Protein AF-A0A9D1N224-F1 (afdb_monomer_lite)

Radius of gyration: 31.94 Å; chains: 1; bounding box: 101×35×54 Å

Secondary structure (DSSP, 8-state):
-EEEETTEEEETT-TTTGGGEEEEEESS-SSSEETTEE--EEEEEEEE-TTT--EEEEEEEEEEETTEEEEEEEEEEETHHHHHHHHHTTTTEEEEPPPPSS------TT----PPPEEETTEE------TT----------HHHHHHHHHHHHHHHHTT--

pLDDT: mean 75.54, std 20.28, range [39.59, 95.25]

Organism: NCBI:txid2840847

Foldseek 3Di:
DWDDDPNDIADCLDLVRVVQWWKKKFQDDPDQDDPNAGFDIKMKIWGQDPPPRKTKIKIWTWGQDPNDTDTDDIDIDTHPRNVVVCVVRVVRIDTDDRDNNDPPDPDPPPPQPFDFDDPDPPDTDTWHQDPVRDTDDDPPPPPVVVVVVVVVVVVVVVVVVD

Structure (mmCIF, N/CA/C/O backbone):
data_AF-A0A9D1N224-F1
#
_entry.id   AF-A0A9D1N224-F1
#
loop_
_atom_site.group_PDB
_atom_site.id
_atom_site.type_symbol
_atom_site.label_atom_id
_atom_site.label_alt_id
_atom_site.label_comp_id
_atom_site.label_asym_id
_atom_site.label_entity_id
_atom_site.label_seq_id
_atom_site.pdbx_PDB_ins_code
_atom_site.Cartn_x
_atom_site.Cartn_y
_atom_site.Cartn_z
_atom_site.occupancy
_atom_site.B_iso_or_equiv
_atom_site.auth_seq_id
_atom_site.auth_comp_id
_atom_site.auth_asym_id
_atom_site.auth_atom_id
_atom_site.pdbx_PDB_model_num
ATOM 1 N N . MET A 1 1 ? 2.986 -6.805 0.697 1.00 86.06 1 MET A N 1
ATOM 2 C CA . MET A 1 1 ? 1.694 -6.404 0.104 1.00 86.06 1 MET A CA 1
ATOM 3 C C . MET A 1 1 ? 1.831 -6.451 -1.408 1.00 86.06 1 MET A C 1
ATOM 5 O O . MET A 1 1 ? 2.892 -6.056 -1.877 1.00 86.06 1 MET A O 1
ATOM 9 N N . LYS A 1 2 ? 0.830 -6.951 -2.147 1.00 91.69 2 LYS A N 1
ATOM 10 C CA . LYS A 1 2 ? 0.869 -7.061 -3.616 1.00 91.69 2 LYS A CA 1
ATOM 11 C C . LYS A 1 2 ? -0.403 -6.473 -4.230 1.00 91.69 2 LYS A C 1
ATOM 13 O O . LYS A 1 2 ? -1.482 -6.794 -3.757 1.00 91.69 2 LYS A O 1
ATOM 18 N N . ILE A 1 3 ? -0.266 -5.655 -5.272 1.00 92.00 3 ILE A N 1
ATOM 19 C CA . ILE A 1 3 ? -1.371 -5.005 -5.992 1.00 92.00 3 ILE A CA 1
ATOM 20 C C . ILE A 1 3 ? -1.225 -5.305 -7.484 1.00 92.00 3 ILE A C 1
ATOM 22 O O . ILE A 1 3 ? -0.156 -5.122 -8.063 1.00 92.00 3 ILE A O 1
ATOM 26 N N . TYR A 1 4 ? -2.308 -5.733 -8.130 1.00 91.38 4 TYR A N 1
ATOM 27 C CA . TYR A 1 4 ? -2.307 -6.080 -9.553 1.00 91.38 4 TYR A CA 1
ATOM 28 C C . TYR A 1 4 ? -2.850 -4.927 -10.403 1.00 91.38 4 TYR A C 1
ATOM 30 O O . TYR A 1 4 ? -3.972 -4.446 -10.194 1.00 91.38 4 TYR A O 1
ATOM 38 N N . CYS A 1 5 ? -2.095 -4.475 -11.407 1.00 90.06 5 CYS A N 1
ATOM 39 C CA . CYS A 1 5 ? -2.531 -3.419 -12.322 1.00 90.06 5 CYS A CA 1
ATOM 40 C C . CYS A 1 5 ? -1.970 -3.592 -13.735 1.00 90.06 5 CYS A C 1
ATOM 42 O O . CYS A 1 5 ? -0.777 -3.806 -13.901 1.00 90.06 5 CYS A O 1
ATOM 44 N N . CYS A 1 6 ? -2.839 -3.494 -14.748 1.00 87.44 6 CYS A N 1
ATOM 45 C CA . CYS A 1 6 ? -2.475 -3.556 -16.171 1.00 87.44 6 CYS A CA 1
ATOM 46 C C . CYS A 1 6 ? -1.555 -4.742 -16.541 1.00 87.44 6 CYS A C 1
ATOM 48 O O . CYS A 1 6 ? -0.581 -4.586 -17.281 1.00 87.44 6 CYS A O 1
ATOM 50 N N . GLY A 1 7 ? -1.843 -5.923 -15.980 1.00 86.69 7 GLY A N 1
ATOM 51 C CA . GLY A 1 7 ? -1.065 -7.148 -16.202 1.00 86.69 7 GLY A CA 1
ATOM 52 C C . GLY A 1 7 ? 0.293 -7.197 -15.490 1.00 86.69 7 GLY A C 1
ATOM 53 O O . GLY A 1 7 ? 1.063 -8.114 -15.741 1.00 86.69 7 GLY A O 1
ATOM 54 N N . LEU A 1 8 ? 0.603 -6.229 -14.622 1.00 90.38 8 LEU A N 1
ATOM 55 C CA . LEU A 1 8 ? 1.798 -6.217 -13.778 1.00 90.38 8 LEU A CA 1
ATOM 56 C C . LEU A 1 8 ? 1.433 -6.419 -12.306 1.00 90.38 8 LEU A C 1
ATOM 58 O O . LEU A 1 8 ? 0.372 -5.987 -11.839 1.00 90.38 8 LEU A O 1
ATOM 62 N N . VAL A 1 9 ? 2.349 -7.052 -11.577 1.00 93.06 9 VAL A N 1
ATOM 63 C CA . VAL A 1 9 ? 2.270 -7.230 -10.127 1.00 93.06 9 VAL A CA 1
ATOM 64 C C . VAL A 1 9 ? 3.187 -6.208 -9.478 1.00 93.06 9 VAL A C 1
ATOM 66 O O . VAL A 1 9 ? 4.384 -6.201 -9.734 1.00 93.06 9 VAL A O 1
ATOM 69 N N . TYR A 1 10 ? 2.624 -5.352 -8.637 1.00 93.12 10 TYR A N 1
ATOM 70 C CA . TYR A 1 10 ? 3.376 -4.395 -7.839 1.00 93.12 10 TYR A CA 1
ATOM 71 C C . TYR A 1 10 ? 3.476 -4.926 -6.419 1.00 93.12 10 TYR A C 1
ATOM 73 O O . TYR A 1 10 ? 2.471 -5.364 -5.858 1.00 93.12 10 TYR A O 1
ATOM 81 N N . SER A 1 11 ? 4.662 -4.893 -5.821 1.00 92.06 11 SER A N 1
ATOM 82 C CA . SER A 1 11 ? 4.879 -5.415 -4.476 1.00 92.06 11 SER A CA 1
ATOM 83 C C . SER A 1 11 ? 5.695 -4.447 -3.638 1.00 92.06 11 SER A C 1
ATOM 85 O O . SER A 1 11 ? 6.706 -3.919 -4.079 1.00 92.06 11 SER A O 1
ATOM 87 N N . THR A 1 12 ? 5.307 -4.280 -2.375 1.00 89.50 12 THR A N 1
ATOM 88 C CA . THR A 1 12 ? 6.084 -3.489 -1.404 1.00 89.50 12 THR A CA 1
ATOM 89 C C . THR A 1 12 ? 7.414 -4.150 -1.024 1.00 89.50 12 THR A C 1
ATOM 91 O O . THR A 1 12 ? 8.218 -3.551 -0.325 1.00 89.50 12 THR A O 1
ATOM 94 N N . GLN A 1 13 ? 7.617 -5.412 -1.407 1.00 89.50 13 GLN A N 1
ATOM 95 C CA . GLN A 1 13 ? 8.840 -6.180 -1.147 1.00 89.50 13 GLN A CA 1
ATOM 96 C C . GLN A 1 13 ? 9.734 -6.305 -2.383 1.00 89.50 13 GLN A C 1
ATOM 98 O O . GLN A 1 13 ? 10.811 -6.880 -2.295 1.00 89.50 13 GLN A O 1
ATOM 103 N N . ASP A 1 14 ? 9.276 -5.822 -3.534 1.00 89.50 14 ASP A N 1
ATOM 104 C CA . ASP A 1 14 ? 10.004 -5.945 -4.789 1.00 89.50 14 ASP A CA 1
ATOM 105 C C . ASP A 1 14 ? 10.767 -4.639 -5.082 1.00 89.50 14 ASP A C 1
ATOM 107 O O . ASP A 1 14 ? 10.128 -3.587 -5.184 1.00 89.50 14 ASP A O 1
ATOM 111 N N . PRO A 1 15 ? 12.107 -4.673 -5.211 1.00 87.62 15 PRO A N 1
ATOM 112 C CA . PRO A 1 15 ? 12.932 -3.495 -5.467 1.00 87.62 15 PRO A CA 1
ATOM 113 C C . PRO A 1 15 ? 12.535 -2.666 -6.683 1.00 87.62 15 PRO A C 1
ATOM 115 O O . PRO A 1 15 ? 12.763 -1.462 -6.675 1.00 87.62 15 PRO A O 1
ATOM 118 N N . GLU A 1 16 ? 11.935 -3.265 -7.709 1.00 87.06 16 GLU A N 1
ATOM 119 C CA . GLU A 1 16 ? 11.576 -2.533 -8.926 1.00 87.06 16 GLU A CA 1
ATOM 120 C C . GLU A 1 16 ? 10.215 -1.842 -8.841 1.00 87.06 16 GLU A C 1
ATOM 122 O O . GLU A 1 16 ? 9.935 -0.902 -9.594 1.00 87.06 16 GLU A O 1
ATOM 127 N N . THR A 1 17 ? 9.327 -2.329 -7.973 1.00 90.00 17 THR A N 1
ATOM 128 C CA . THR A 1 17 ? 7.921 -1.909 -7.955 1.00 90.00 17 THR A CA 1
ATOM 129 C C . THR A 1 17 ? 7.473 -1.296 -6.635 1.00 90.00 17 THR A C 1
ATOM 131 O O . THR A 1 17 ? 6.431 -0.634 -6.624 1.00 90.00 17 THR A O 1
ATOM 134 N N . TYR A 1 18 ? 8.257 -1.412 -5.555 1.00 89.00 18 TYR A N 1
ATOM 135 C CA . TYR A 1 18 ? 7.881 -0.874 -4.242 1.00 89.00 18 TYR A CA 1
ATOM 136 C C . TYR A 1 18 ? 7.648 0.640 -4.271 1.00 89.00 18 TYR A C 1
ATOM 138 O O . TYR A 1 18 ? 6.674 1.118 -3.697 1.00 89.00 18 TYR A O 1
ATOM 146 N N . TRP A 1 19 ? 8.470 1.396 -5.008 1.00 88.00 19 TRP A N 1
ATOM 147 C CA . TRP A 1 19 ? 8.354 2.855 -5.096 1.00 88.00 19 TRP A CA 1
ATOM 148 C C . TRP A 1 19 ? 7.073 3.329 -5.793 1.00 88.00 19 TRP A C 1
ATOM 150 O O . TRP A 1 19 ? 6.686 4.483 -5.643 1.00 88.00 19 TRP A O 1
ATOM 160 N N . CYS A 1 20 ? 6.403 2.461 -6.559 1.00 90.62 20 CYS A N 1
ATOM 161 C CA . CYS A 1 20 ? 5.124 2.789 -7.192 1.00 90.62 20 CYS A CA 1
ATOM 162 C C . CYS A 1 20 ? 3.956 2.766 -6.209 1.00 90.62 20 CYS A C 1
ATOM 164 O O . CYS A 1 20 ? 2.873 3.253 -6.543 1.00 90.62 20 CYS A O 1
ATOM 166 N N . ILE A 1 21 ? 4.152 2.159 -5.038 1.00 93.38 21 ILE A N 1
ATOM 167 C CA . ILE A 1 21 ? 3.148 2.057 -3.993 1.00 93.38 21 ILE A CA 1
ATOM 168 C C . ILE A 1 21 ? 3.514 3.068 -2.916 1.00 93.38 21 ILE A C 1
ATOM 170 O O . ILE A 1 21 ? 4.523 2.937 -2.232 1.00 93.38 21 ILE A O 1
ATOM 174 N N . GLU A 1 22 ? 2.656 4.048 -2.698 1.00 93.00 22 GLU A N 1
ATOM 175 C CA . GLU A 1 22 ? 2.756 4.951 -1.566 1.00 93.00 22 GLU A CA 1
ATOM 176 C C . GLU A 1 22 ? 1.851 4.469 -0.436 1.00 93.00 22 GLU A C 1
ATOM 178 O O . GLU A 1 22 ? 0.684 4.134 -0.639 1.00 93.00 22 GLU A O 1
ATOM 183 N N . THR A 1 23 ? 2.392 4.430 0.777 1.00 94.69 23 THR A N 1
ATOM 184 C CA . THR A 1 23 ? 1.645 4.051 1.977 1.00 94.69 23 THR A CA 1
ATOM 185 C C . THR A 1 23 ? 1.295 5.266 2.807 1.00 94.69 23 THR A C 1
ATOM 187 O O . THR A 1 23 ? 2.145 6.100 3.121 1.00 94.69 23 THR A O 1
ATOM 190 N N . TYR A 1 24 ? 0.040 5.328 3.223 1.00 94.88 24 TYR A N 1
ATOM 191 C CA . TYR A 1 24 ? -0.481 6.362 4.099 1.00 94.88 24 TYR A CA 1
ATOM 192 C C . TYR A 1 24 ? -1.189 5.717 5.279 1.00 94.88 24 TYR A C 1
ATOM 194 O O . TYR A 1 24 ? -1.823 4.673 5.138 1.00 94.88 24 TYR A O 1
ATOM 202 N N . HIS A 1 25 ? -1.127 6.358 6.437 1.00 93.50 25 HIS A N 1
ATOM 203 C CA . HIS A 1 25 ? -2.048 6.075 7.527 1.00 93.50 25 HIS A CA 1
ATOM 204 C C . HIS A 1 25 ? -2.955 7.282 7.734 1.00 93.50 25 HIS A C 1
ATOM 206 O O . HIS A 1 25 ? -2.539 8.427 7.547 1.00 93.50 25 HIS A O 1
ATOM 212 N N . LEU A 1 26 ? -4.205 7.028 8.100 1.00 93.31 26 LEU A N 1
ATOM 213 C CA . LEU A 1 26 ? -5.139 8.094 8.432 1.00 93.31 26 LEU A CA 1
ATOM 214 C C . LEU A 1 26 ? -5.070 8.426 9.923 1.00 93.31 26 LEU A C 1
ATOM 216 O O . LEU A 1 26 ? -5.053 7.520 10.758 1.00 93.31 26 LEU A O 1
ATOM 220 N N . LYS A 1 27 ? -5.083 9.724 10.257 1.00 91.06 27 LYS A N 1
ATOM 221 C CA . LYS A 1 27 ? -5.209 10.217 11.643 1.00 91.06 27 LYS A CA 1
ATOM 222 C C . LYS A 1 27 ? -6.500 9.733 12.304 1.00 91.06 27 LYS A C 1
ATOM 224 O O . LYS A 1 27 ? -6.508 9.399 13.483 1.00 91.06 27 LYS A O 1
ATOM 229 N N . LYS A 1 28 ? -7.590 9.727 11.535 1.00 88.94 28 LYS A N 1
ATOM 230 C CA . LYS A 1 28 ? -8.913 9.243 11.932 1.00 88.94 28 LYS A CA 1
ATOM 231 C C . LYS A 1 28 ? -9.444 8.328 10.822 1.00 88.94 28 LYS A C 1
ATOM 233 O O . LYS A 1 28 ? -9.302 8.703 9.657 1.00 88.94 28 LYS A O 1
ATOM 238 N N . PRO A 1 29 ? -10.003 7.148 11.143 1.00 87.81 29 PRO A N 1
ATOM 239 C CA . PRO A 1 29 ? -10.642 6.291 10.147 1.00 87.81 29 PRO A CA 1
ATOM 240 C C . PRO A 1 29 ? -11.771 7.031 9.425 1.00 87.81 29 PRO A C 1
ATOM 242 O O . PRO A 1 29 ? -12.433 7.875 10.028 1.00 87.81 29 PRO A O 1
ATOM 245 N N . VAL A 1 30 ? -11.997 6.704 8.151 1.00 86.69 30 VAL A N 1
ATOM 246 C CA . VAL A 1 30 ? -13.154 7.224 7.399 1.00 86.69 30 VAL A CA 1
ATOM 247 C C . VAL A 1 30 ? -14.445 6.668 7.996 1.00 86.69 30 VAL A C 1
ATOM 249 O O . VAL A 1 30 ? -15.357 7.428 8.307 1.00 86.69 30 VAL A O 1
ATOM 252 N N . ASP A 1 31 ? -14.461 5.356 8.237 1.00 83.44 31 ASP A N 1
ATOM 253 C CA . ASP A 1 31 ? -15.560 4.657 8.890 1.00 83.44 31 ASP A CA 1
ATOM 254 C C . ASP A 1 31 ? -15.110 4.192 10.274 1.00 83.44 31 ASP A C 1
ATOM 256 O O . ASP A 1 31 ? -14.145 3.436 10.419 1.00 83.44 31 ASP A O 1
ATOM 260 N N . ASN A 1 32 ? -15.813 4.642 11.311 1.00 83.94 32 ASN A N 1
ATOM 261 C CA . ASN A 1 32 ? -15.464 4.311 12.693 1.00 83.94 32 ASN A CA 1
ATOM 262 C C . ASN A 1 32 ? -15.843 2.874 13.073 1.00 83.94 32 ASN A C 1
ATOM 264 O O . ASN A 1 32 ? -15.237 2.300 13.981 1.00 83.94 32 ASN A O 1
ATOM 268 N N . ILE A 1 33 ? -16.845 2.295 12.408 1.00 88.81 33 ILE A N 1
ATOM 269 C CA . ILE A 1 33 ? -17.384 0.967 12.705 1.00 88.81 33 ILE A CA 1
ATOM 270 C C . ILE A 1 33 ? -17.590 0.228 11.386 1.00 88.81 33 ILE A C 1
ATOM 272 O O . ILE A 1 33 ? -18.281 0.719 10.500 1.00 88.81 33 ILE A O 1
ATOM 276 N N . ILE A 1 34 ? -17.008 -0.965 11.272 1.00 88.12 34 ILE A N 1
ATOM 277 C CA . ILE A 1 34 ? -17.186 -1.859 10.124 1.00 88.12 34 ILE A CA 1
ATOM 278 C C . ILE A 1 34 ? -17.541 -3.239 10.676 1.00 88.12 34 ILE A C 1
ATOM 280 O O . ILE A 1 34 ? -16.806 -3.787 11.500 1.00 88.12 34 ILE A O 1
ATOM 284 N N . GLY A 1 35 ? -18.685 -3.793 10.261 1.00 81.75 35 GLY A N 1
ATOM 285 C CA . GLY A 1 35 ? -19.138 -5.119 10.705 1.00 81.75 35 GLY A CA 1
ATOM 286 C C . GLY A 1 35 ? -19.306 -5.238 12.226 1.00 81.75 35 GLY A C 1
ATOM 287 O O . GLY A 1 35 ? -18.924 -6.248 12.810 1.00 81.75 35 GLY A O 1
ATOM 288 N N . GLY A 1 36 ? -19.781 -4.172 12.883 1.00 86.25 36 GLY A N 1
ATOM 289 C CA . GLY A 1 36 ? -19.981 -4.123 14.338 1.00 86.25 36 GLY A CA 1
ATOM 290 C C . GLY A 1 36 ? -18.702 -3.976 15.172 1.00 86.25 36 GLY A C 1
ATOM 291 O O . GLY A 1 36 ? -18.778 -3.874 16.394 1.00 86.25 36 GLY A O 1
ATOM 292 N N . LYS A 1 37 ? -17.520 -3.923 14.545 1.00 89.56 37 LYS A N 1
ATOM 293 C CA . LYS A 1 37 ? -16.234 -3.728 15.227 1.00 89.56 37 LYS A CA 1
ATOM 294 C C . LYS A 1 37 ? -15.695 -2.326 14.973 1.00 89.56 37 LYS A C 1
ATOM 296 O O . LYS A 1 37 ? -15.753 -1.815 13.855 1.00 89.56 37 LYS A O 1
ATOM 301 N N . ARG A 1 38 ? -15.134 -1.710 16.017 1.00 89.94 38 ARG A N 1
ATOM 302 C CA . ARG A 1 38 ? -14.510 -0.386 15.921 1.00 89.94 38 ARG A CA 1
ATOM 303 C C . ARG A 1 38 ? -13.208 -0.461 15.125 1.00 89.94 38 ARG A C 1
ATOM 305 O O . ARG A 1 38 ? -12.329 -1.268 15.431 1.00 89.94 38 ARG A O 1
ATOM 312 N N . VAL A 1 39 ? -13.059 0.423 14.146 1.00 92.00 39 VAL A N 1
ATOM 313 C CA . VAL A 1 39 ? -11.816 0.583 13.390 1.00 92.00 39 VAL A CA 1
ATOM 314 C C . VAL A 1 39 ? -10.855 1.440 14.207 1.00 92.00 39 VAL A C 1
ATOM 316 O O . VAL A 1 39 ? -11.185 2.547 14.628 1.00 92.00 39 VAL A O 1
ATOM 319 N N . PHE A 1 40 ? -9.655 0.920 14.444 1.00 91.00 40 PHE A N 1
ATOM 320 C CA . PHE A 1 40 ? -8.605 1.620 15.186 1.00 91.00 40 PHE A CA 1
ATOM 321 C C . PHE A 1 40 ? -7.593 2.288 14.265 1.00 91.00 40 PHE A C 1
ATOM 323 O O . PHE A 1 40 ? -7.139 3.394 14.543 1.00 91.00 40 PHE A O 1
ATOM 330 N N . LYS A 1 41 ? -7.210 1.607 13.182 1.00 91.44 41 LYS A N 1
ATOM 331 C CA . LYS A 1 41 ? -6.190 2.089 12.252 1.00 91.44 41 LYS A CA 1
ATOM 332 C C . LYS A 1 41 ? -6.610 1.776 10.830 1.00 91.44 41 LYS A C 1
ATOM 334 O O . LYS A 1 41 ? -7.057 0.669 10.551 1.00 91.44 41 LYS A O 1
ATOM 339 N N . GLN A 1 42 ? -6.411 2.730 9.933 1.00 93.25 42 GLN A N 1
ATOM 340 C CA . GLN A 1 42 ? -6.665 2.548 8.512 1.00 93.25 42 GLN A CA 1
ATOM 341 C C . GLN A 1 42 ? -5.394 2.894 7.739 1.00 93.25 42 GLN A C 1
ATOM 343 O O . GLN A 1 42 ? -4.823 3.975 7.918 1.00 93.25 42 GLN A O 1
ATOM 348 N N . ILE A 1 43 ? -4.921 1.941 6.938 1.00 94.25 43 ILE A N 1
ATOM 349 C CA . ILE A 1 43 ? -3.729 2.073 6.099 1.00 94.25 43 ILE A CA 1
ATOM 350 C C . ILE A 1 43 ? -4.183 2.071 4.647 1.00 94.25 43 ILE A C 1
ATOM 352 O O . ILE A 1 43 ? -4.952 1.210 4.233 1.00 94.25 43 ILE A O 1
ATOM 356 N N . ILE A 1 44 ? -3.710 3.040 3.880 1.00 95.12 44 ILE A N 1
ATOM 357 C CA . ILE A 1 44 ? -4.030 3.211 2.471 1.00 95.12 44 ILE A CA 1
ATOM 358 C C . ILE A 1 44 ? -2.766 2.914 1.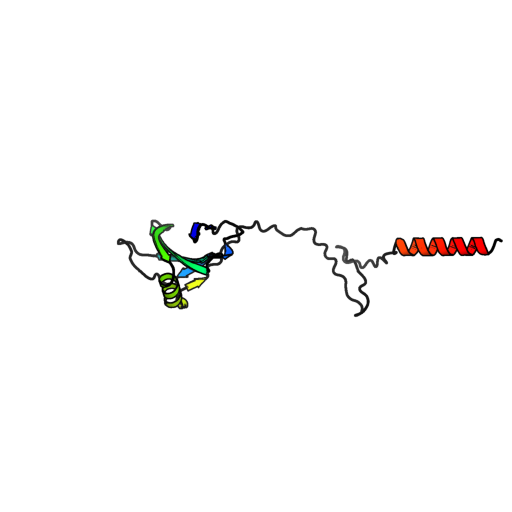669 1.00 95.12 44 ILE A C 1
ATOM 360 O O . ILE A 1 44 ? -1.735 3.554 1.874 1.00 95.12 44 ILE A O 1
ATOM 364 N N . TYR A 1 45 ? -2.864 1.975 0.737 1.00 95.06 45 TYR A N 1
ATOM 365 C CA . TYR A 1 45 ? -1.848 1.679 -0.263 1.00 95.06 45 TYR A CA 1
ATOM 366 C C . TYR A 1 45 ? -2.289 2.297 -1.586 1.00 95.06 45 TYR A C 1
ATOM 368 O O . TYR A 1 45 ? -3.196 1.786 -2.238 1.00 95.06 45 TYR A O 1
ATOM 376 N N . ALA A 1 46 ? -1.679 3.412 -1.971 1.00 94.75 46 ALA A N 1
ATOM 377 C CA . ALA A 1 46 ? -1.943 4.084 -3.234 1.00 94.75 46 ALA A CA 1
ATOM 378 C C . ALA A 1 46 ? -0.909 3.643 -4.275 1.00 94.75 46 ALA A C 1
ATOM 380 O O . ALA A 1 46 ? 0.279 3.898 -4.126 1.00 94.75 46 ALA A O 1
ATOM 381 N N . LEU A 1 47 ? -1.361 2.977 -5.331 1.00 94.69 47 LEU A N 1
ATOM 382 C CA . LEU A 1 47 ? -0.548 2.561 -6.465 1.00 94.69 47 LEU A CA 1
ATOM 383 C C . LEU A 1 47 ? -0.743 3.529 -7.634 1.00 94.69 47 LEU A C 1
ATOM 385 O O . LEU A 1 47 ? -1.870 3.722 -8.102 1.00 94.69 47 LEU A O 1
ATOM 389 N N . CYS A 1 48 ? 0.369 4.018 -8.180 1.00 90.94 48 CYS A N 1
ATOM 390 C CA . CYS A 1 48 ? 0.414 4.624 -9.509 1.00 90.94 48 CYS A CA 1
ATOM 391 C C . CYS A 1 48 ? 1.096 3.660 -10.490 1.00 90.94 48 CYS A C 1
ATOM 393 O O . CYS A 1 48 ? 2.278 3.338 -10.363 1.00 90.94 48 CYS A O 1
ATOM 395 N N . CYS A 1 49 ? 0.336 3.151 -11.460 1.00 90.50 49 CYS A N 1
ATOM 396 C CA . CYS A 1 49 ? 0.815 2.158 -12.419 1.00 90.50 49 CYS A CA 1
ATOM 397 C C . CYS A 1 49 ? 1.798 2.761 -13.436 1.00 90.50 49 CYS A C 1
ATOM 399 O O . CYS A 1 49 ? 1.447 3.703 -14.139 1.00 90.50 49 CYS A O 1
ATOM 401 N N . LYS A 1 50 ? 2.970 2.133 -13.613 1.00 86.44 50 LYS A N 1
ATOM 402 C CA . LYS A 1 50 ? 3.996 2.546 -14.595 1.00 86.44 50 LYS A CA 1
ATOM 403 C C . LYS A 1 50 ? 3.516 2.523 -16.052 1.00 86.44 50 LYS A C 1
ATOM 405 O O . LYS A 1 50 ? 3.844 3.431 -16.796 1.00 86.44 50 LYS A O 1
ATOM 410 N N . LYS A 1 51 ? 2.762 1.491 -16.463 1.00 87.38 51 LYS A N 1
ATOM 411 C CA . LYS A 1 51 ? 2.354 1.313 -17.873 1.00 87.38 51 LYS A CA 1
ATOM 412 C C . LYS A 1 51 ? 1.386 2.398 -18.357 1.00 87.38 51 LYS A C 1
ATOM 414 O O . LYS A 1 51 ? 1.685 3.116 -19.296 1.00 87.38 51 LYS A O 1
ATOM 419 N N . ASN A 1 52 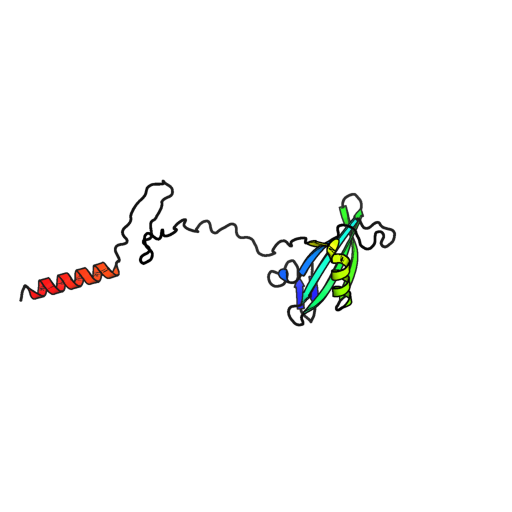? 0.229 2.497 -17.700 1.00 85.81 52 ASN A N 1
ATOM 420 C CA . ASN A 1 52 ? -0.900 3.299 -18.186 1.00 85.81 52 ASN A CA 1
ATOM 421 C C . ASN A 1 52 ? -1.254 4.467 -17.246 1.00 85.81 52 ASN A C 1
ATOM 423 O O . ASN A 1 52 ? -2.343 5.021 -17.355 1.00 85.81 52 ASN A O 1
ATOM 427 N N . GLY A 1 53 ? -0.426 4.765 -16.236 1.00 84.81 53 GLY A N 1
ATOM 428 C CA . GLY A 1 53 ? -0.706 5.828 -15.258 1.00 84.81 53 GLY A CA 1
ATOM 429 C C . GLY A 1 53 ? -1.943 5.591 -14.381 1.00 84.81 53 GLY A C 1
ATOM 430 O O . GLY A 1 53 ? -2.449 6.513 -13.753 1.00 84.81 53 GLY A O 1
ATOM 431 N N . CYS A 1 54 ? -2.476 4.367 -14.337 1.00 89.38 54 CYS A N 1
ATOM 432 C CA . CYS A 1 54 ? -3.692 4.070 -13.584 1.00 89.38 54 CYS A CA 1
ATOM 433 C C . CYS A 1 54 ? -3.480 4.235 -12.073 1.00 89.38 54 CYS A C 1
ATOM 435 O O . CYS A 1 54 ? -2.584 3.605 -11.503 1.00 89.38 54 CYS A O 1
ATOM 437 N N . CYS A 1 55 ? -4.369 4.985 -11.421 1.00 91.50 55 CYS A N 1
ATOM 438 C CA . CYS A 1 55 ? -4.450 5.058 -9.966 1.00 91.50 55 CYS A CA 1
ATOM 439 C C . CYS A 1 55 ? -5.308 3.912 -9.418 1.00 91.50 55 CYS A C 1
ATOM 441 O O . CYS A 1 55 ? -6.468 3.731 -9.809 1.00 91.50 55 CYS A O 1
ATOM 443 N N . LYS A 1 56 ? -4.745 3.141 -8.491 1.00 94.50 56 LYS A N 1
ATOM 444 C CA . LYS A 1 56 ? -5.470 2.141 -7.704 1.00 94.50 56 LYS A CA 1
ATOM 445 C C . LYS A 1 56 ? -5.157 2.329 -6.237 1.00 94.50 56 LYS A C 1
ATOM 447 O O . LYS A 1 56 ? -4.042 2.690 -5.888 1.00 94.50 56 LYS A O 1
ATOM 452 N N . ILE A 1 57 ? -6.134 2.076 -5.388 1.00 95.12 57 ILE A N 1
ATOM 453 C CA . ILE A 1 57 ? -5.980 2.198 -3.948 1.00 95.12 57 ILE A CA 1
ATOM 454 C C . ILE A 1 57 ? -6.513 0.942 -3.294 1.00 95.12 57 ILE A C 1
ATOM 456 O O . ILE A 1 57 ? -7.598 0.476 -3.639 1.00 95.12 57 ILE A O 1
ATOM 460 N N . GLU A 1 58 ? -5.771 0.444 -2.318 1.00 95.25 58 GLU A N 1
ATOM 461 C CA . GLU A 1 58 ? -6.242 -0.581 -1.401 1.00 95.25 58 GLU A CA 1
ATOM 462 C C . GLU A 1 58 ? -6.230 -0.032 0.023 1.00 95.25 58 GLU A C 1
ATOM 464 O O . GLU A 1 58 ? -5.224 0.481 0.512 1.00 95.25 58 GLU A O 1
ATOM 469 N N . ILE A 1 59 ? -7.387 -0.086 0.671 1.00 95.06 59 ILE A N 1
ATOM 470 C CA . ILE A 1 59 ? -7.621 0.461 2.001 1.00 95.06 59 ILE A CA 1
ATOM 471 C C . ILE A 1 59 ? -7.761 -0.710 2.958 1.00 95.06 59 ILE A C 1
ATOM 473 O O . ILE A 1 59 ? -8.677 -1.517 2.829 1.00 95.06 59 ILE A O 1
ATOM 477 N N . HIS A 1 60 ? -6.844 -0.803 3.909 1.00 94.88 60 HIS A N 1
ATOM 478 C CA . HIS A 1 60 ? -6.812 -1.837 4.930 1.00 94.88 60 HIS A CA 1
ATOM 479 C C . HIS A 1 60 ? -7.280 -1.245 6.254 1.00 94.88 60 HIS A C 1
ATOM 481 O O . HIS A 1 60 ? -6.603 -0.397 6.845 1.00 94.88 60 HIS A O 1
ATOM 487 N N . SER A 1 61 ? -8.429 -1.707 6.731 1.00 94.62 61 SER A N 1
ATOM 488 C CA . SER A 1 61 ? -9.001 -1.310 8.015 1.00 94.62 61 SER A CA 1
ATOM 489 C C . SER A 1 61 ? -8.652 -2.346 9.077 1.00 94.62 61 SER A C 1
ATOM 491 O O . SER A 1 61 ? -8.897 -3.539 8.899 1.00 94.62 61 SER A O 1
ATOM 493 N N . TYR A 1 62 ? -8.091 -1.896 10.195 1.00 94.12 62 TYR A N 1
ATOM 494 C CA . TYR A 1 62 ? -7.644 -2.742 11.298 1.00 94.12 62 TYR A CA 1
ATOM 495 C C . TYR A 1 62 ? -8.466 -2.484 12.561 1.00 94.12 62 TYR A C 1
ATOM 497 O O . TYR A 1 62 ? -8.703 -1.334 12.944 1.00 94.12 62 TYR A O 1
ATOM 505 N N . THR A 1 63 ? -8.833 -3.565 13.243 1.00 94.38 63 THR A N 1
ATOM 506 C CA . THR A 1 63 ? -9.355 -3.547 14.614 1.00 94.38 63 THR A CA 1
ATOM 507 C C . THR A 1 63 ? -8.247 -3.857 15.610 1.00 94.38 63 THR A C 1
ATOM 509 O O . THR A 1 63 ? -7.183 -4.360 15.241 1.00 94.38 63 THR A O 1
ATOM 512 N N . LYS A 1 64 ? -8.516 -3.598 16.886 1.00 92.50 64 LYS A N 1
ATOM 513 C CA . LYS A 1 64 ? -7.690 -4.040 18.001 1.00 92.50 64 LYS A CA 1
ATOM 514 C C . LYS A 1 64 ? -8.414 -5.183 18.712 1.00 92.50 64 LYS A C 1
ATOM 516 O O . LYS A 1 64 ? -9.434 -4.961 19.353 1.00 92.50 64 LYS A O 1
ATOM 521 N N . GLU A 1 65 ? -7.882 -6.394 18.594 1.00 90.38 65 GLU A N 1
ATOM 522 C CA . GLU A 1 65 ? -8.342 -7.587 19.317 1.00 90.38 65 GLU A CA 1
ATOM 523 C C . GLU A 1 65 ? -7.208 -8.034 20.251 1.00 90.38 65 GLU A C 1
ATOM 525 O O . GLU A 1 65 ? -6.072 -8.206 19.809 1.00 90.38 65 GLU A O 1
ATOM 530 N N . ASN A 1 66 ? -7.485 -8.177 21.552 1.00 87.44 66 ASN A N 1
ATOM 531 C CA . ASN A 1 66 ? -6.510 -8.616 22.567 1.00 87.44 66 ASN A CA 1
ATOM 532 C C . ASN A 1 66 ? -5.177 -7.839 22.529 1.00 87.44 66 ASN A C 1
ATOM 534 O O . ASN A 1 66 ? -4.090 -8.409 22.601 1.00 87.44 66 ASN A O 1
ATOM 538 N N . GLY A 1 67 ? -5.250 -6.519 22.331 1.00 87.25 67 GLY A N 1
ATOM 539 C CA . GLY A 1 67 ? -4.073 -5.649 22.252 1.00 87.25 67 GLY A CA 1
ATOM 540 C C . GLY A 1 67 ? -3.331 -5.661 20.909 1.00 87.25 67 GLY A C 1
ATOM 541 O O . GLY A 1 67 ? -2.547 -4.745 20.662 1.00 87.25 67 GLY A O 1
ATOM 542 N N . ARG A 1 68 ? -3.606 -6.617 20.012 1.00 90.12 68 ARG A N 1
ATOM 543 C CA . ARG A 1 68 ? -2.970 -6.737 18.691 1.00 90.12 68 ARG A CA 1
ATOM 544 C C . ARG A 1 68 ? -3.855 -6.160 17.586 1.00 90.12 68 ARG A C 1
ATOM 546 O O . ARG A 1 68 ? -5.082 -6.203 17.661 1.00 90.12 68 ARG A O 1
ATOM 553 N N . LEU A 1 69 ? -3.223 -5.611 16.547 1.00 91.00 69 LEU A N 1
ATOM 554 C CA . LEU A 1 69 ? -3.930 -5.132 15.359 1.00 91.00 69 LEU A CA 1
ATOM 555 C C . LEU A 1 69 ? -4.272 -6.314 14.449 1.00 91.00 69 LEU A C 1
ATOM 557 O O . 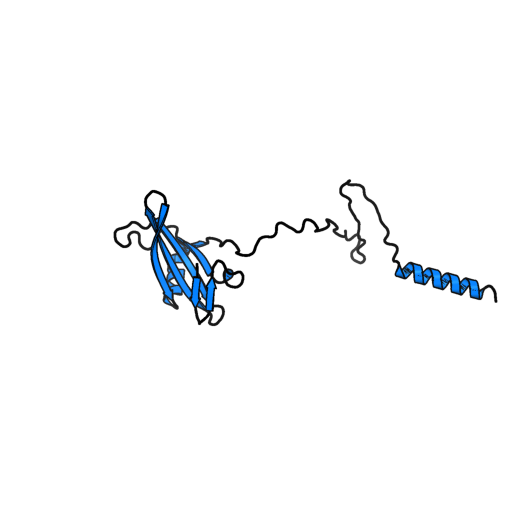LEU A 1 69 ? -3.380 -7.053 14.036 1.00 91.00 69 LEU A O 1
ATOM 561 N N . LYS A 1 70 ? -5.551 -6.461 14.106 1.00 93.06 70 LYS A N 1
ATOM 562 C CA . LYS A 1 70 ? -6.052 -7.488 13.186 1.00 93.06 70 LYS A CA 1
ATOM 563 C C . LYS A 1 70 ? -6.747 -6.830 12.004 1.00 93.06 70 LYS A C 1
ATOM 565 O O . LYS A 1 70 ? -7.509 -5.882 12.187 1.00 93.06 70 LYS A O 1
ATOM 570 N N . LEU A 1 71 ? -6.467 -7.315 10.797 1.00 92.88 71 LEU A N 1
ATOM 571 C CA . LEU A 1 71 ? -7.115 -6.832 9.579 1.00 92.88 71 LEU A CA 1
ATOM 572 C C . LEU A 1 71 ? -8.601 -7.220 9.614 1.00 92.88 71 LEU A C 1
ATOM 574 O O . LEU A 1 71 ? -8.921 -8.396 9.768 1.00 92.88 71 LEU A O 1
ATOM 578 N N . LEU A 1 72 ? -9.488 -6.232 9.512 1.00 91.88 72 LEU A N 1
ATOM 579 C CA . LEU A 1 72 ? -10.936 -6.438 9.435 1.00 91.88 72 LEU A CA 1
ATOM 580 C C . LEU A 1 72 ? -11.397 -6.567 7.991 1.00 91.88 72 LEU A C 1
ATOM 582 O O . LEU A 1 72 ? -12.118 -7.493 7.641 1.00 91.88 72 LEU A O 1
ATOM 586 N N . TYR A 1 73 ? -11.031 -5.573 7.187 1.00 91.81 73 TYR A N 1
ATOM 587 C CA . TYR A 1 73 ? -11.610 -5.368 5.874 1.00 91.81 73 TYR A CA 1
ATOM 588 C C . TYR A 1 73 ? -10.589 -4.731 4.945 1.00 91.81 73 TYR A C 1
ATOM 590 O O . TYR A 1 73 ? -9.838 -3.836 5.351 1.00 91.81 73 TYR A O 1
ATOM 598 N N . THR A 1 74 ? -10.606 -5.187 3.698 1.00 93.94 74 THR A N 1
ATOM 599 C CA . THR A 1 74 ? -9.813 -4.629 2.610 1.00 93.94 74 THR A CA 1
ATOM 600 C C . THR A 1 74 ? -10.757 -4.150 1.522 1.00 93.94 74 THR A C 1
ATOM 602 O O . THR A 1 74 ? -11.524 -4.934 0.969 1.00 93.94 74 THR A O 1
ATOM 605 N N . GLN A 1 75 ? -10.679 -2.866 1.191 1.00 93.31 75 GLN A N 1
ATOM 606 C CA . GLN A 1 75 ? -11.426 -2.272 0.090 1.00 93.31 75 GLN A CA 1
ATOM 607 C C . GLN A 1 75 ? -10.476 -1.925 -1.047 1.00 93.31 75 GLN A C 1
ATOM 609 O O . GLN A 1 75 ? -9.445 -1.302 -0.808 1.00 93.31 75 GLN A O 1
ATOM 614 N N . SER A 1 76 ? -10.839 -2.270 -2.283 1.00 94.19 76 SER A N 1
ATOM 615 C CA . SER A 1 76 ? -10.093 -1.841 -3.469 1.00 94.19 76 SER A CA 1
ATOM 616 C C . SER A 1 76 ? -10.901 -0.824 -4.271 1.00 94.19 76 SER A C 1
ATOM 618 O O . SER A 1 76 ? -12.079 -1.035 -4.557 1.00 94.19 76 SER A O 1
ATOM 620 N N . ILE A 1 77 ? -10.270 0.293 -4.625 1.00 94.25 77 ILE A N 1
ATOM 621 C CA . ILE A 1 77 ? -10.865 1.380 -5.410 1.00 94.25 77 ILE A CA 1
ATOM 622 C C . ILE A 1 77 ? -9.938 1.664 -6.594 1.00 94.25 77 ILE A C 1
ATOM 624 O O . ILE A 1 77 ? -8.713 1.620 -6.472 1.00 94.25 77 ILE A O 1
ATOM 628 N N . LYS A 1 78 ? -10.505 1.923 -7.774 1.00 92.38 78 LYS A N 1
ATOM 629 C CA . LYS A 1 78 ? -9.747 2.101 -9.022 1.00 92.38 78 LYS A CA 1
ATOM 630 C C . LYS A 1 78 ? -10.178 3.376 -9.748 1.00 92.38 78 LYS A C 1
ATOM 632 O O . LYS A 1 78 ? -11.321 3.813 -9.624 1.00 92.38 78 LYS A O 1
ATOM 637 N N . GLY A 1 79 ? -9.272 3.940 -10.545 1.00 90.38 79 GLY A N 1
ATOM 638 C CA . GLY A 1 79 ? -9.571 5.021 -11.486 1.00 90.38 79 GLY A CA 1
ATOM 639 C C . GLY A 1 79 ? -9.983 6.323 -10.799 1.00 90.38 79 GLY A C 1
ATOM 640 O O . GLY A 1 79 ? -9.381 6.723 -9.806 1.00 90.38 79 GLY 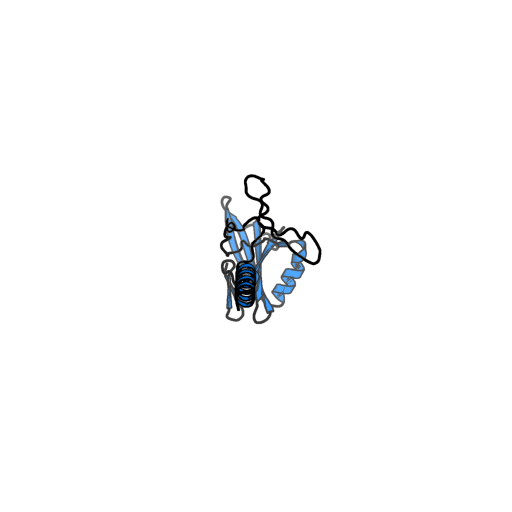A O 1
ATOM 641 N N . ARG A 1 80 ? -11.022 6.987 -11.318 1.00 90.19 80 ARG A N 1
ATOM 642 C CA . ARG A 1 80 ? -11.478 8.295 -10.811 1.00 90.19 80 ARG A CA 1
ATOM 643 C C . ARG A 1 80 ? -11.884 8.255 -9.339 1.00 90.19 80 ARG A C 1
ATOM 645 O O . ARG A 1 80 ? -11.507 9.146 -8.592 1.00 90.19 80 ARG A O 1
ATOM 652 N N . GLY A 1 81 ? -12.555 7.186 -8.902 1.00 92.19 81 GLY A N 1
ATOM 653 C CA . GLY A 1 81 ? -12.940 7.029 -7.496 1.00 92.19 81 GLY A CA 1
ATOM 654 C C . GLY A 1 81 ? -11.736 6.980 -6.552 1.00 92.19 81 GLY A C 1
ATOM 655 O O . GLY A 1 81 ? -11.809 7.472 -5.430 1.00 92.19 81 GLY A O 1
ATOM 656 N N . ALA A 1 82 ? -10.604 6.447 -7.023 1.00 93.19 82 ALA A N 1
ATOM 657 C CA . ALA A 1 82 ? -9.367 6.453 -6.257 1.00 93.19 82 ALA A CA 1
ATOM 658 C C . ALA A 1 82 ? -8.821 7.884 -6.108 1.00 93.19 82 ALA A C 1
ATOM 660 O O . ALA A 1 82 ? -8.477 8.302 -5.006 1.00 93.19 82 ALA A O 1
ATOM 661 N N . ILE A 1 83 ? -8.808 8.661 -7.192 1.00 92.88 83 ILE A N 1
ATOM 662 C CA . ILE A 1 83 ? -8.337 10.054 -7.187 1.00 92.88 83 ILE A CA 1
ATOM 663 C C . ILE A 1 83 ? -9.194 10.907 -6.243 1.00 92.88 83 ILE A C 1
ATOM 665 O O . ILE A 1 83 ? -8.656 11.518 -5.321 1.00 92.88 83 ILE A O 1
ATOM 669 N N . SER A 1 84 ? -10.523 10.851 -6.385 1.00 94.75 84 SER A N 1
ATOM 670 C CA . SER A 1 84 ? -11.449 11.597 -5.523 1.00 94.75 84 SER A CA 1
ATOM 671 C C . SER A 1 84 ? -11.310 11.217 -4.046 1.00 94.75 84 SER A C 1
ATOM 673 O O . SER A 1 84 ? -11.409 12.070 -3.165 1.00 94.75 84 SER A O 1
ATOM 675 N N . PHE A 1 85 ? -11.037 9.942 -3.748 1.00 93.62 85 PHE A N 1
ATOM 676 C CA . PHE A 1 85 ? -10.779 9.502 -2.379 1.00 93.62 85 PHE A CA 1
ATOM 677 C C . PHE A 1 85 ? -9.483 10.096 -1.812 1.00 93.62 85 PHE A C 1
ATOM 679 O O . PHE A 1 85 ? -9.462 10.548 -0.664 1.00 93.62 85 PHE A O 1
ATOM 686 N N . LEU A 1 86 ? -8.400 10.121 -2.596 1.00 92.69 86 LEU A N 1
ATOM 687 C CA . LEU A 1 86 ? -7.137 10.736 -2.175 1.00 92.69 86 LEU A CA 1
ATOM 688 C C . LEU A 1 86 ? -7.348 12.229 -1.914 1.00 92.69 86 LEU A C 1
ATOM 690 O O . LEU A 1 86 ? -6.963 12.719 -0.855 1.00 92.69 86 LEU A O 1
ATOM 694 N N . GLU A 1 87 ? -8.000 12.945 -2.822 1.00 93.88 87 GLU A N 1
ATOM 695 C CA . GLU A 1 87 ? -8.291 14.373 -2.656 1.00 93.88 87 GLU A CA 1
ATOM 696 C C . GLU A 1 87 ? -9.084 14.644 -1.376 1.00 93.88 87 GLU A C 1
ATOM 698 O O . GLU A 1 87 ? -8.632 15.415 -0.529 1.00 93.88 87 GLU A O 1
ATOM 703 N N . ARG A 1 88 ? -10.187 13.918 -1.160 1.00 93.06 88 ARG A N 1
ATOM 704 C CA . ARG A 1 88 ? -11.027 14.061 0.038 1.00 93.06 88 ARG A CA 1
ATOM 705 C C . ARG A 1 88 ? -10.277 13.785 1.342 1.00 93.06 88 ARG A C 1
ATOM 707 O O . ARG A 1 88 ? -10.595 14.363 2.374 1.00 93.06 88 ARG A O 1
ATOM 714 N N . THR A 1 89 ? -9.303 12.879 1.324 1.00 91.94 89 THR A N 1
ATOM 715 C CA . THR A 1 89 ? -8.573 12.456 2.530 1.00 91.94 89 THR A CA 1
ATOM 716 C C . THR A 1 89 ? -7.234 13.173 2.718 1.00 91.94 89 THR A C 1
ATOM 718 O O . THR A 1 89 ? -6.478 12.815 3.619 1.00 91.94 89 THR A O 1
ATOM 721 N N . LYS A 1 90 ? -6.904 14.181 1.899 1.00 92.62 90 LYS A N 1
ATOM 722 C CA . LYS A 1 90 ? -5.600 14.871 1.898 1.00 92.62 90 LYS A CA 1
ATOM 723 C C . LYS A 1 90 ? -5.146 15.342 3.286 1.00 92.62 90 LYS A C 1
ATOM 725 O O . LYS A 1 90 ? -4.029 15.017 3.672 1.00 92.62 90 LYS A O 1
ATOM 730 N N . ASP A 1 91 ? -6.019 15.976 4.062 1.00 92.50 91 ASP A N 1
ATOM 731 C CA . ASP A 1 91 ? -5.645 16.578 5.357 1.00 92.50 91 ASP A CA 1
ATOM 732 C C . ASP A 1 91 ? -5.510 15.555 6.501 1.00 92.50 91 ASP A C 1
ATOM 734 O O . ASP A 1 91 ? -4.834 15.781 7.513 1.00 92.50 91 ASP A O 1
ATOM 738 N N . MET A 1 92 ? -6.150 14.395 6.340 1.00 92.88 92 MET A N 1
ATOM 739 C CA . MET A 1 92 ? -6.139 13.307 7.321 1.00 92.88 92 MET A CA 1
ATOM 740 C C . MET A 1 92 ? -5.006 12.307 7.085 1.00 92.88 92 MET A C 1
ATOM 742 O O . MET A 1 92 ? -4.677 11.537 7.992 1.00 92.88 92 MET A O 1
ATOM 746 N N . ARG A 1 93 ? -4.430 12.291 5.879 1.00 93.12 93 ARG A N 1
ATOM 747 C CA . ARG A 1 93 ? -3.376 11.357 5.481 1.00 93.12 93 ARG A CA 1
ATOM 748 C C . ARG A 1 93 ? -2.027 11.804 6.021 1.00 93.12 93 ARG A C 1
ATOM 750 O O . ARG A 1 93 ? -1.574 12.916 5.781 1.00 93.12 93 ARG A O 1
ATOM 757 N N . ILE A 1 94 ? -1.347 10.885 6.691 1.00 94.19 94 ILE A N 1
ATOM 758 C CA . ILE A 1 94 ? 0.065 11.010 7.027 1.00 94.19 94 ILE A CA 1
ATOM 759 C C . ILE A 1 94 ? 0.817 9.9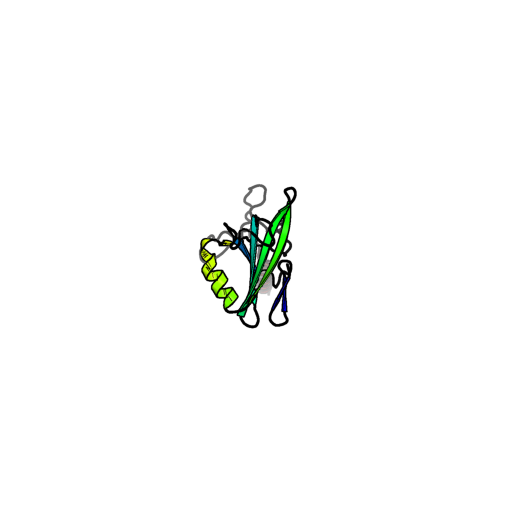46 6.231 1.00 94.19 94 ILE A C 1
ATOM 761 O O . ILE A 1 94 ? 0.482 8.757 6.274 1.00 94.19 94 ILE A O 1
ATOM 765 N N . ARG A 1 95 ? 1.840 10.371 5.486 1.00 92.56 95 ARG A N 1
ATOM 766 C CA . ARG A 1 95 ? 2.694 9.461 4.719 1.00 92.56 95 ARG A CA 1
ATOM 767 C C . ARG A 1 95 ? 3.425 8.528 5.679 1.00 92.56 95 ARG A C 1
ATOM 769 O O . ARG A 1 95 ? 4.093 8.977 6.605 1.00 92.56 95 ARG A O 1
ATOM 776 N N . GLN A 1 96 ? 3.295 7.227 5.454 1.00 90.31 96 GLN A N 1
ATOM 777 C CA . GLN A 1 96 ? 4.080 6.216 6.142 1.00 90.31 96 GLN A CA 1
ATOM 778 C C . GLN A 1 96 ? 5.178 5.762 5.174 1.00 90.31 96 GLN A C 1
ATOM 780 O O . GLN A 1 96 ? 4.849 5.150 4.157 1.00 90.31 96 GLN A O 1
ATOM 785 N N . PRO A 1 97 ? 6.459 6.075 5.425 1.00 85.31 97 PRO A N 1
ATOM 786 C CA . PRO A 1 97 ? 7.532 5.636 4.544 1.00 85.31 97 PRO A CA 1
ATOM 787 C C . PRO A 1 97 ? 7.598 4.105 4.516 1.00 85.31 97 PRO A C 1
ATOM 789 O O . PRO A 1 97 ? 7.432 3.446 5.545 1.00 85.31 97 PRO A O 1
ATOM 792 N N . GLN A 1 98 ? 7.815 3.543 3.328 1.00 82.62 98 GLN A N 1
ATOM 793 C CA . GLN A 1 98 ? 8.061 2.112 3.183 1.00 82.62 98 GLN A CA 1
ATOM 794 C C . GLN A 1 98 ? 9.522 1.815 3.484 1.00 82.62 98 GLN A C 1
ATOM 796 O O . GLN A 1 98 ? 10.412 2.573 3.096 1.00 82.62 98 GLN A O 1
ATOM 801 N N . CYS A 1 99 ? 9.772 0.688 4.145 1.00 80.50 99 CYS A N 1
ATOM 802 C CA . CYS A 1 99 ? 11.117 0.145 4.220 1.00 80.50 99 CYS A CA 1
ATOM 803 C C . CYS A 1 99 ? 11.540 -0.272 2.810 1.00 80.50 99 CYS A C 1
ATOM 805 O O . CYS A 1 99 ? 10.836 -1.046 2.162 1.00 80.50 99 CYS A O 1
ATOM 807 N N . CYS A 1 100 ? 12.672 0.253 2.343 1.00 81.38 100 CYS A N 1
ATOM 808 C CA . CYS A 1 100 ? 13.244 -0.171 1.074 1.00 81.38 100 CYS A CA 1
ATOM 809 C C . CYS A 1 100 ? 13.539 -1.681 1.146 1.00 81.38 100 CYS A C 1
ATOM 811 O O . CYS A 1 100 ? 14.191 -2.114 2.098 1.00 81.38 100 CYS A O 1
ATOM 813 N N . PRO A 1 101 ? 13.065 -2.491 0.182 1.00 84.19 101 PRO A N 1
ATOM 814 C CA . PRO A 1 101 ? 13.322 -3.929 0.177 1.00 84.19 101 PRO A CA 1
ATOM 815 C C . PRO A 1 101 ? 14.766 -4.275 -0.210 1.00 84.19 101 PRO A C 1
ATOM 817 O O . PRO A 1 101 ? 15.195 -5.415 -0.036 1.00 84.19 101 PRO A O 1
ATOM 820 N N . LEU A 1 102 ? 15.527 -3.310 -0.736 1.00 82.12 102 LEU A N 1
ATOM 821 C CA . LEU A 1 102 ? 16.946 -3.498 -0.998 1.00 82.12 102 LEU A CA 1
ATOM 822 C C . LEU A 1 102 ? 17.691 -3.678 0.320 1.00 82.12 102 LEU A C 1
ATOM 824 O O . LEU A 1 102 ? 17.499 -2.924 1.274 1.00 82.12 102 LEU A O 1
ATOM 828 N N . LYS A 1 103 ? 18.597 -4.657 0.347 1.00 74.19 103 LYS A N 1
ATOM 829 C CA . LYS A 1 103 ? 19.540 -4.800 1.451 1.00 74.19 103 LYS A CA 1
ATOM 830 C C . LYS A 1 103 ? 20.388 -3.535 1.505 1.00 74.19 103 LYS A C 1
ATOM 832 O O . LYS A 1 103 ? 21.172 -3.270 0.595 1.00 74.19 103 LYS A O 1
ATOM 837 N N . THR A 1 104 ? 20.234 -2.758 2.569 1.00 65.50 104 THR A N 1
ATOM 838 C CA . THR A 1 104 ? 21.163 -1.681 2.884 1.00 65.50 104 THR A CA 1
ATOM 839 C C . THR A 1 104 ? 22.482 -2.342 3.252 1.00 65.50 104 THR A C 1
ATOM 841 O O . THR A 1 104 ? 22.657 -2.841 4.363 1.00 65.50 104 THR A O 1
ATOM 844 N N . TYR A 1 105 ? 23.409 -2.407 2.301 1.00 62.22 105 TYR A N 1
ATOM 845 C CA . TYR A 1 105 ? 24.785 -2.730 2.630 1.00 62.22 105 TYR A CA 1
ATOM 846 C C . TYR A 1 105 ? 25.290 -1.591 3.517 1.00 62.22 105 TYR A C 1
ATOM 848 O O . TYR A 1 105 ? 25.403 -0.452 3.062 1.00 62.22 105 TYR A O 1
ATOM 856 N N . GLN A 1 106 ? 25.540 -1.879 4.800 1.00 60.41 106 GLN A N 1
ATOM 857 C CA . GLN A 1 106 ? 26.394 -1.017 5.613 1.00 60.41 106 GLN A CA 1
ATOM 858 C C . GLN A 1 106 ? 27.665 -0.809 4.800 1.00 60.41 106 GLN A C 1
ATOM 860 O O . GLN A 1 106 ? 28.252 -1.788 4.348 1.00 60.41 106 GLN A O 1
ATOM 865 N N . TYR A 1 107 ? 27.973 0.459 4.542 1.00 54.78 107 TYR A N 1
ATOM 866 C CA . TYR A 1 107 ? 29.068 0.988 3.737 1.00 54.78 107 TYR A CA 1
ATOM 867 C C . TYR A 1 107 ? 30.175 -0.014 3.403 1.00 54.78 107 TYR A C 1
ATOM 869 O O . TYR A 1 107 ? 30.689 -0.719 4.274 1.00 54.78 107 TYR A O 1
ATOM 877 N N . SER A 1 108 ? 30.651 0.017 2.155 1.00 53.31 108 SER A N 1
ATOM 878 C CA . SER A 1 108 ? 31.987 -0.498 1.876 1.00 53.31 108 SER A CA 1
ATOM 879 C C . SER A 1 108 ? 32.939 0.185 2.869 1.00 53.31 108 SER A C 1
ATOM 881 O O . SER A 1 108 ? 33.183 1.387 2.773 1.00 53.31 108 SER A O 1
ATOM 883 N N . LYS A 1 109 ? 33.486 -0.571 3.830 1.00 55.97 109 LYS A N 1
ATOM 884 C CA . LYS A 1 109 ? 34.532 -0.099 4.759 1.00 55.97 109 LYS A CA 1
ATOM 885 C C . LYS A 1 109 ? 35.807 0.351 4.021 1.00 55.97 109 LYS A C 1
ATOM 887 O O . LYS A 1 109 ? 36.774 0.751 4.648 1.00 55.97 109 LYS A O 1
ATOM 892 N N . LYS A 1 110 ? 35.810 0.252 2.688 1.00 57.38 110 LYS A N 1
ATOM 893 C CA . LYS A 1 110 ? 36.887 0.573 1.759 1.00 57.38 110 LYS A CA 1
ATOM 894 C C . LYS A 1 110 ? 36.550 1.790 0.893 1.00 57.38 110 LYS A C 1
ATOM 896 O O . LYS A 1 110 ? 36.925 1.817 -0.273 1.00 57.38 110 LYS A O 1
ATOM 901 N N . ILE A 1 111 ? 35.818 2.779 1.410 1.00 56.12 111 ILE A N 1
ATOM 902 C CA . ILE A 1 111 ? 35.909 4.122 0.824 1.00 56.12 111 ILE A CA 1
ATOM 903 C C . ILE A 1 111 ? 37.167 4.736 1.444 1.00 56.12 111 ILE A C 1
ATOM 905 O O . ILE A 1 111 ? 37.119 5.100 2.621 1.00 56.12 111 ILE A O 1
ATOM 909 N N . PRO A 1 112 ? 38.309 4.783 0.732 1.00 54.59 112 PRO A N 1
ATOM 910 C CA . PRO A 1 112 ? 39.479 5.459 1.261 1.00 54.59 112 PRO A CA 1
ATOM 911 C C . PRO A 1 112 ? 39.097 6.917 1.528 1.00 54.59 112 PRO A C 1
ATOM 913 O O . PRO A 1 112 ? 38.511 7.575 0.669 1.00 54.59 112 PRO A O 1
ATOM 916 N N . TRP A 1 113 ? 39.434 7.432 2.711 1.00 51.12 113 TRP A N 1
ATOM 917 C CA . TRP A 1 113 ? 39.294 8.849 3.075 1.00 51.12 113 TRP A CA 1
ATOM 918 C C . TRP A 1 113 ? 40.332 9.716 2.337 1.00 51.12 113 TRP A C 1
ATOM 920 O O . TRP A 1 113 ? 40.978 10.594 2.901 1.00 51.12 113 TRP A O 1
ATOM 930 N N . VAL A 1 114 ? 40.527 9.449 1.049 1.00 54.84 114 VAL A N 1
ATOM 931 C CA . VAL A 1 114 ? 41.448 10.165 0.178 1.00 54.84 114 VAL A CA 1
ATOM 932 C C . VAL A 1 114 ? 40.615 11.154 -0.615 1.00 54.84 114 VAL A C 1
ATOM 934 O O . VAL A 1 114 ? 40.100 10.854 -1.688 1.00 54.84 114 VAL A O 1
ATOM 937 N N . TYR A 1 115 ? 40.470 12.351 -0.061 1.00 54.12 115 TYR A N 1
ATOM 938 C CA . TYR A 1 115 ? 39.924 13.486 -0.790 1.00 54.12 115 TYR A CA 1
ATOM 939 C C . TYR A 1 115 ? 41.094 14.343 -1.268 1.00 54.12 115 TYR A C 1
ATOM 941 O O . TYR A 1 115 ? 41.866 14.869 -0.463 1.00 54.12 115 TYR A O 1
ATOM 949 N N . GLY A 1 116 ? 41.250 14.475 -2.586 1.00 54.59 116 GLY A N 1
ATOM 950 C CA . GLY A 1 116 ? 42.223 15.400 -3.155 1.00 54.59 116 GLY A CA 1
ATOM 951 C C . GLY A 1 116 ? 41.893 16.825 -2.713 1.00 54.59 116 GLY A C 1
ATOM 952 O O . GLY A 1 116 ? 40.811 17.329 -2.999 1.00 54.59 116 GLY A O 1
ATOM 953 N N . LYS A 1 117 ? 42.813 17.494 -2.011 1.00 46.62 117 LYS A N 1
ATOM 954 C CA . LYS A 1 117 ? 42.695 18.938 -1.784 1.00 46.62 117 LYS A CA 1
ATOM 955 C C . LYS A 1 117 ? 43.086 19.662 -3.071 1.00 46.62 117 LYS A C 1
ATOM 957 O O . LYS A 1 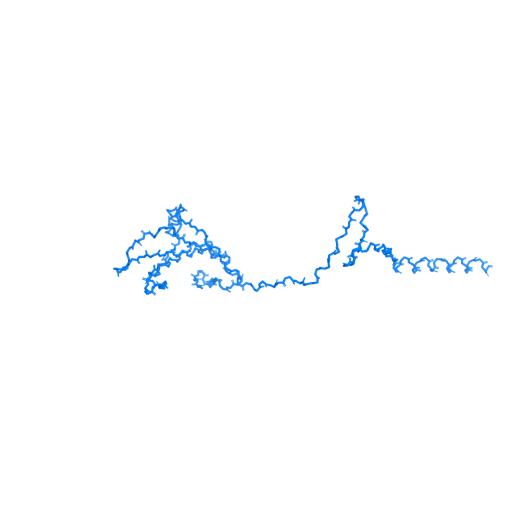117 ? 44.229 19.564 -3.515 1.00 46.62 117 LYS A O 1
ATOM 962 N N . THR A 1 118 ? 42.161 20.417 -3.653 1.00 52.06 118 THR A N 1
ATOM 963 C CA . THR A 1 118 ? 42.469 21.414 -4.687 1.00 52.06 118 THR A CA 1
ATOM 964 C C . THR A 1 118 ? 43.338 22.502 -4.066 1.00 52.06 118 THR A C 1
ATOM 966 O O . THR A 1 118 ? 42.857 23.276 -3.242 1.00 52.06 118 THR A O 1
ATOM 969 N N . LEU A 1 119 ? 44.626 22.532 -4.415 1.00 52.28 119 LEU A N 1
ATOM 970 C CA . LEU A 1 119 ? 45.545 23.580 -3.959 1.00 52.28 119 LEU A CA 1
ATOM 971 C C . LEU A 1 119 ? 45.437 24.845 -4.822 1.00 52.28 119 LEU A C 1
ATOM 973 O O . LEU A 1 119 ? 45.629 25.920 -4.280 1.00 52.28 119 LEU A O 1
ATOM 977 N N . ASN A 1 120 ? 45.082 24.715 -6.109 1.00 50.47 120 ASN A N 1
ATOM 978 C CA . ASN A 1 120 ? 44.824 25.805 -7.062 1.00 50.47 120 ASN A CA 1
ATOM 979 C C . ASN A 1 120 ? 43.728 25.383 -8.065 1.00 50.47 120 ASN A C 1
ATOM 981 O O . ASN A 1 120 ? 43.479 24.187 -8.231 1.00 50.47 120 ASN A O 1
ATOM 985 N N . SER A 1 121 ? 43.099 26.341 -8.759 1.00 54.59 121 SER A N 1
ATOM 986 C CA . SER A 1 121 ? 42.012 26.096 -9.729 1.00 54.59 121 SER A CA 1
ATOM 987 C C . SER A 1 121 ? 42.427 25.272 -10.958 1.00 54.59 121 SER A C 1
ATOM 989 O O . SER A 1 121 ? 41.569 24.690 -11.614 1.00 54.59 121 SER A O 1
ATOM 991 N N . THR A 1 122 ? 43.727 25.186 -11.252 1.00 51.31 122 THR A N 1
ATOM 992 C CA . THR A 1 122 ? 44.270 24.546 -12.463 1.00 51.31 122 THR A CA 1
ATOM 993 C C . THR A 1 122 ? 44.994 23.216 -12.238 1.00 51.31 122 THR A C 1
ATOM 995 O O . THR A 1 122 ? 45.199 22.487 -13.202 1.00 51.31 122 THR A O 1
ATOM 998 N N . THR A 1 123 ? 45.366 22.838 -11.008 1.00 48.78 123 THR A N 1
ATOM 999 C CA . THR A 1 123 ? 46.048 21.551 -10.749 1.00 48.78 123 THR A CA 1
ATOM 1000 C C . THR A 1 123 ? 45.636 20.948 -9.409 1.00 48.78 123 THR A C 1
ATOM 1002 O O . THR A 1 123 ? 45.848 21.549 -8.352 1.00 48.78 123 THR A O 1
ATOM 1005 N N . GLN A 1 124 ? 45.100 19.726 -9.442 1.00 45.91 124 GLN A N 1
ATOM 1006 C CA . GLN A 1 124 ? 44.860 18.915 -8.250 1.00 45.91 124 GLN A CA 1
ATOM 1007 C C . GLN A 1 124 ? 46.100 18.076 -7.933 1.00 45.91 124 GLN A C 1
ATOM 1009 O O . GLN A 1 124 ? 46.576 17.320 -8.775 1.00 45.91 124 GLN A O 1
ATOM 1014 N N . VAL A 1 125 ? 46.610 18.190 -6.705 1.00 48.62 125 VAL A N 1
ATOM 1015 C CA . VAL A 1 125 ? 47.653 17.299 -6.183 1.00 48.62 125 VAL A CA 1
ATOM 1016 C C . VAL A 1 125 ? 47.020 16.447 -5.093 1.00 48.62 125 VAL A C 1
ATOM 1018 O O . VAL A 1 125 ? 46.560 16.970 -4.076 1.00 48.62 125 VAL A O 1
ATOM 1021 N N . VAL A 1 126 ? 46.980 15.133 -5.305 1.00 49.16 126 VAL A N 1
ATOM 1022 C CA . VAL A 1 126 ? 46.453 14.180 -4.322 1.00 49.16 126 VAL A CA 1
ATOM 1023 C C . VAL A 1 126 ? 47.374 14.182 -3.099 1.00 49.16 126 VAL A C 1
ATOM 1025 O O . VAL A 1 126 ? 48.580 13.979 -3.229 1.00 49.16 126 VAL A O 1
ATOM 1028 N N . ARG A 1 127 ? 46.823 14.435 -1.907 1.00 48.69 127 ARG A N 1
ATOM 1029 C CA . ARG A 1 127 ? 47.536 14.271 -0.632 1.00 48.69 127 ARG A CA 1
ATOM 1030 C C . ARG A 1 127 ? 46.849 13.184 0.180 1.00 48.69 127 ARG A C 1
ATOM 1032 O O . ARG A 1 127 ? 45.641 13.254 0.382 1.00 48.69 127 ARG A O 1
ATOM 1039 N N . TYR A 1 128 ? 47.633 12.222 0.649 1.00 48.34 128 TYR A N 1
ATOM 1040 C CA . TYR A 1 128 ? 47.176 11.155 1.531 1.00 48.34 128 TYR A CA 1
ATOM 1041 C C . TYR A 1 128 ? 47.290 11.624 2.986 1.00 48.34 128 TYR A C 1
ATOM 1043 O O . TYR A 1 128 ? 48.259 12.292 3.357 1.00 48.34 128 TYR A O 1
ATOM 1051 N N . ILE A 1 129 ? 46.270 11.334 3.790 1.00 46.28 129 ILE A N 1
ATOM 1052 C CA . ILE A 1 129 ? 46.299 11.505 5.243 1.00 46.28 129 ILE A CA 1
ATOM 1053 C C . ILE A 1 129 ? 46.161 10.095 5.804 1.00 46.28 129 ILE A C 1
ATOM 1055 O O . ILE A 1 129 ? 45.110 9.482 5.631 1.00 46.28 129 ILE A O 1
ATOM 1059 N N . ASP A 1 130 ? 47.219 9.581 6.425 1.00 44.28 130 ASP A N 1
ATOM 1060 C CA . ASP A 1 130 ? 47.166 8.284 7.099 1.00 44.28 130 ASP A CA 1
ATOM 1061 C C . ASP A 1 130 ? 46.464 8.413 8.459 1.00 44.28 130 ASP A C 1
ATOM 1063 O O . ASP A 1 130 ? 46.419 9.493 9.059 1.00 44.28 130 ASP A O 1
ATOM 1067 N N . GLU A 1 131 ? 45.948 7.293 8.975 1.00 47.25 131 GLU A N 1
ATOM 1068 C CA . GLU A 1 131 ? 45.198 7.207 10.243 1.00 47.25 131 GLU A CA 1
ATOM 1069 C C . GLU A 1 131 ? 45.992 7.707 11.468 1.00 47.25 131 GLU A C 1
ATOM 1071 O O . GLU A 1 131 ? 45.412 8.035 12.499 1.00 47.25 131 GLU A O 1
ATOM 1076 N N . SER A 1 132 ? 47.316 7.841 11.351 1.00 50.44 132 SER A N 1
ATOM 1077 C CA . SER A 1 132 ? 48.204 8.381 12.390 1.00 50.44 132 SER A CA 1
ATOM 1078 C C . SER A 1 132 ? 48.269 9.916 12.434 1.00 50.44 132 SER A C 1
ATOM 1080 O O . SER A 1 132 ? 49.044 10.468 13.211 1.00 50.44 132 SER A O 1
ATOM 1082 N N . GLY A 1 133 ? 47.532 10.630 11.573 1.00 45.75 133 GLY A N 1
ATOM 1083 C CA . GLY A 1 133 ? 47.515 12.100 11.525 1.00 45.75 133 GLY A CA 1
ATOM 1084 C C . GLY A 1 133 ? 48.797 12.750 10.979 1.00 45.75 133 GLY A C 1
ATOM 1085 O O . GLY A 1 133 ? 48.864 13.975 10.850 1.00 45.75 133 GLY A O 1
ATOM 1086 N N . ASN A 1 134 ? 49.800 11.953 10.606 1.00 49.03 134 ASN A N 1
ATOM 1087 C CA . ASN A 1 134 ? 51.052 12.441 10.042 1.00 49.03 134 ASN A CA 1
ATOM 1088 C C . ASN A 1 134 ? 50.905 12.741 8.545 1.00 49.03 134 ASN A C 1
ATOM 1090 O O . ASN A 1 134 ? 50.457 11.916 7.751 1.00 49.03 134 ASN A O 1
ATOM 1094 N N . ARG A 1 135 ? 51.305 13.955 8.150 1.00 47.97 135 ARG A N 1
ATOM 1095 C CA . ARG A 1 135 ? 51.273 14.426 6.759 1.00 47.97 135 ARG A CA 1
ATOM 1096 C C . ARG A 1 135 ? 52.468 13.858 5.998 1.00 47.97 135 ARG A C 1
ATOM 1098 O O . ARG A 1 135 ? 53.549 14.436 6.065 1.00 47.97 135 ARG A O 1
ATOM 1105 N N . GLN A 1 136 ? 52.282 12.788 5.235 1.00 46.53 136 GLN A N 1
ATOM 1106 C CA . GLN A 1 136 ? 53.302 12.351 4.282 1.00 46.53 136 GLN A CA 1
ATOM 1107 C C . GLN A 1 136 ? 52.993 12.904 2.886 1.00 46.53 136 GLN A C 1
ATOM 1109 O O . GLN A 1 136 ? 51.940 12.655 2.300 1.00 46.53 136 GLN A O 1
ATOM 1114 N N . ILE A 1 137 ? 53.910 13.717 2.356 1.00 42.91 137 ILE A N 1
ATOM 1115 C CA . ILE A 1 137 ? 53.843 14.214 0.979 1.00 42.91 137 ILE A CA 1
ATOM 1116 C C . ILE A 1 137 ? 54.549 13.187 0.099 1.00 42.91 137 ILE A C 1
ATOM 1118 O O . ILE A 1 137 ? 55.760 13.253 -0.094 1.00 42.91 137 ILE A O 1
ATOM 1122 N N . PHE A 1 138 ? 53.792 12.252 -0.465 1.00 44.41 138 PHE A N 1
ATOM 1123 C CA . PHE A 1 138 ? 54.305 11.418 -1.544 1.00 44.41 138 PHE A CA 1
ATOM 1124 C C . PHE A 1 138 ? 54.177 12.182 -2.859 1.00 44.41 138 PHE A C 1
ATOM 1126 O O . PHE A 1 138 ? 53.081 12.372 -3.387 1.00 44.41 138 PHE A O 1
ATOM 1133 N N . LYS A 1 139 ? 55.308 12.647 -3.397 1.00 39.75 139 LYS A N 1
ATOM 1134 C CA . LYS A 1 139 ? 55.371 13.059 -4.801 1.00 39.75 139 LYS A CA 1
ATOM 1135 C C . LYS A 1 139 ? 55.239 11.786 -5.630 1.00 39.75 139 LYS A C 1
ATOM 1137 O O . LYS A 1 139 ? 56.154 10.969 -5.635 1.00 39.75 139 LYS A O 1
ATOM 1142 N N . ALA A 1 140 ? 54.104 11.604 -6.298 1.00 39.59 140 ALA A N 1
ATOM 1143 C CA . ALA A 1 140 ? 53.959 10.540 -7.278 1.00 39.59 140 ALA A CA 1
ATOM 1144 C C . ALA A 1 140 ? 54.987 10.781 -8.395 1.00 39.59 140 ALA A C 1
ATOM 1146 O O . ALA A 1 140 ? 54.829 11.682 -9.219 1.00 39.59 140 ALA A O 1
ATOM 1147 N N . ALA A 1 141 ? 56.077 10.017 -8.383 1.00 44.91 141 ALA A N 1
ATOM 1148 C CA . ALA A 1 141 ? 56.971 9.931 -9.520 1.00 44.91 141 ALA A CA 1
ATOM 1149 C C . ALA A 1 141 ? 56.182 9.268 -10.645 1.00 44.91 141 ALA A C 1
ATOM 1151 O O . ALA A 1 141 ? 55.807 8.105 -10.538 1.00 44.91 141 ALA A O 1
ATOM 1152 N N . ASN A 1 142 ? 55.865 10.036 -11.683 1.00 46.19 142 ASN A N 1
ATOM 1153 C CA . ASN A 1 142 ? 55.135 9.542 -12.837 1.00 46.19 142 ASN A CA 1
ATOM 1154 C C . ASN A 1 142 ? 56.021 8.479 -13.523 1.00 46.19 142 ASN A C 1
ATOM 1156 O O . ASN A 1 142 ? 57.050 8.851 -14.098 1.00 46.19 142 ASN A O 1
ATOM 1160 N N . PRO A 1 143 ? 55.696 7.172 -13.463 1.00 50.44 143 PRO A N 1
ATOM 1161 C CA . PRO A 1 143 ? 56.618 6.130 -13.921 1.00 50.44 143 PRO A CA 1
ATOM 1162 C C . PRO A 1 143 ? 56.849 6.195 -15.440 1.00 50.44 143 PRO A C 1
ATOM 1164 O O . PRO A 1 143 ? 57.900 5.787 -15.928 1.00 50.44 143 PRO A O 1
ATOM 1167 N N . GLN A 1 144 ? 55.904 6.776 -16.190 1.00 46.59 144 GLN A N 1
ATOM 1168 C CA . GLN A 1 144 ? 56.053 7.053 -17.623 1.00 46.59 144 GLN A CA 1
ATOM 1169 C C . GLN A 1 144 ? 56.980 8.250 -17.906 1.00 46.59 144 GLN A C 1
ATOM 1171 O O . GLN A 1 144 ? 57.739 8.213 -18.870 1.00 46.59 144 GLN A O 1
ATOM 1176 N N . GLY A 1 145 ? 56.984 9.275 -17.045 1.00 45.34 145 GLY A N 1
ATOM 1177 C CA . GLY A 1 145 ? 57.843 10.457 -17.200 1.00 45.34 145 GLY A CA 1
ATOM 1178 C C . GLY A 1 145 ? 59.318 10.182 -16.889 1.00 45.34 145 GLY A C 1
ATOM 1179 O O . GLY A 1 145 ? 60.199 10.720 -17.554 1.00 45.34 145 GLY A O 1
ATOM 1180 N N . GLN A 1 146 ? 59.594 9.293 -15.930 1.00 45.97 146 GLN A N 1
ATOM 1181 C CA . GLN A 1 146 ? 60.964 8.886 -15.597 1.00 45.97 146 GLN A CA 1
ATOM 1182 C C . GLN A 1 146 ? 61.602 8.003 -16.678 1.00 45.97 146 GLN A C 1
ATOM 1184 O O . GLN A 1 146 ? 62.794 8.152 -16.945 1.00 45.97 146 GLN A O 1
ATOM 1189 N N . LYS A 1 147 ? 60.824 7.135 -17.345 1.00 44.72 147 LYS A N 1
ATOM 1190 C CA . LYS A 1 147 ? 61.324 6.339 -18.481 1.00 44.72 147 LYS A CA 1
ATOM 1191 C C . LYS A 1 147 ? 61.745 7.230 -19.652 1.00 44.72 147 LYS A C 1
ATOM 1193 O O . LYS A 1 147 ? 62.887 7.123 -20.092 1.00 44.72 147 LYS A O 1
ATOM 1198 N N . LEU A 1 148 ? 60.893 8.181 -20.045 1.00 39.84 148 LEU A N 1
ATOM 1199 C CA . LEU A 1 148 ? 61.190 9.163 -21.097 1.00 39.84 148 LEU A CA 1
ATOM 1200 C C . LEU A 1 148 ? 62.437 10.007 -20.786 1.00 39.84 148 LEU A C 1
ATOM 1202 O O . LEU A 1 148 ? 63.295 10.168 -21.647 1.00 39.84 148 LEU A O 1
ATOM 1206 N N . GLN A 1 149 ? 62.597 10.491 -19.550 1.00 43.16 149 GLN A N 1
ATOM 1207 C CA . GLN A 1 149 ? 63.799 11.243 -19.160 1.00 43.16 149 GLN A CA 1
ATOM 1208 C C . GLN A 1 149 ? 65.069 10.380 -19.173 1.00 43.16 149 GLN A C 1
ATOM 1210 O O . GLN A 1 149 ? 66.120 10.845 -19.609 1.00 43.16 149 GLN A O 1
ATOM 1215 N N . SER A 1 150 ? 64.983 9.116 -18.750 1.00 49.88 150 SER A N 1
ATOM 1216 C CA . SER A 1 150 ? 66.133 8.202 -18.763 1.00 49.88 150 SER A CA 1
ATOM 1217 C C . SER A 1 150 ? 66.578 7.799 -20.175 1.00 49.88 150 SER A C 1
ATOM 1219 O O . SER A 1 150 ? 67.768 7.592 -20.406 1.00 49.88 150 SER A O 1
ATOM 1221 N N . GLU A 1 151 ? 65.648 7.722 -21.130 1.00 45.66 151 GLU A N 1
ATOM 1222 C CA . GLU A 1 151 ? 65.936 7.426 -22.539 1.00 45.66 151 GLU A CA 1
ATOM 1223 C C . GLU A 1 151 ? 66.556 8.632 -23.258 1.00 45.66 151 GLU A C 1
ATOM 1225 O O . GLU A 1 151 ? 67.525 8.466 -23.999 1.00 45.66 151 GLU A O 1
ATOM 1230 N N . ILE A 1 152 ? 66.083 9.850 -22.964 1.00 49.59 152 ILE A N 1
ATOM 1231 C CA . ILE A 1 152 ? 66.660 11.095 -23.497 1.00 49.59 152 ILE A CA 1
ATOM 1232 C C . ILE A 1 152 ? 68.112 11.262 -23.023 1.00 49.59 152 ILE A C 1
ATOM 1234 O O . ILE A 1 152 ? 69.000 11.467 -23.849 1.00 49.59 152 ILE A O 1
ATOM 1238 N N . ILE A 1 153 ? 68.385 11.059 -21.729 1.00 50.91 153 ILE A N 1
ATOM 1239 C CA . ILE A 1 153 ? 69.743 11.169 -21.166 1.00 50.91 153 ILE A CA 1
ATOM 1240 C C . ILE A 1 153 ? 70.692 10.123 -21.778 1.00 50.91 153 ILE A C 1
ATOM 1242 O O . ILE A 1 153 ? 71.832 10.444 -22.109 1.00 50.91 153 ILE A O 1
ATOM 1246 N N . LYS A 1 154 ? 70.231 8.884 -22.005 1.00 51.00 154 LYS A N 1
ATOM 1247 C CA . LYS A 1 154 ? 71.033 7.854 -22.694 1.00 51.00 154 LYS A CA 1
ATOM 1248 C C . LYS A 1 154 ? 71.336 8.226 -24.147 1.00 51.00 154 LYS A C 1
ATOM 1250 O O . LYS A 1 154 ? 72.450 7.997 -24.607 1.00 51.00 154 LYS A O 1
ATOM 1255 N N . SER A 1 155 ? 70.380 8.826 -24.857 1.00 48.16 155 SER A N 1
ATOM 1256 C CA . SER A 1 155 ? 70.575 9.259 -26.247 1.00 48.16 155 SER A CA 1
ATOM 1257 C C . SER A 1 155 ? 71.533 10.451 -26.392 1.00 48.16 155 SER A C 1
ATOM 1259 O O . SER A 1 155 ? 72.243 10.547 -27.391 1.00 48.16 155 SER A O 1
ATOM 1261 N N . GLU A 1 156 ? 71.608 11.331 -25.389 1.00 49.09 156 GLU A N 1
ATOM 1262 C CA . GLU A 1 156 ? 72.542 12.466 -25.368 1.00 49.09 156 GLU A CA 1
ATOM 1263 C C . GLU A 1 156 ? 73.973 12.066 -24.997 1.00 49.09 156 GLU A C 1
ATOM 1265 O O . GLU A 1 156 ? 74.917 12.676 -25.496 1.00 49.09 156 GLU A O 1
ATOM 1270 N N . ILE A 1 157 ? 74.150 11.037 -24.162 1.00 53.00 157 ILE A N 1
ATOM 1271 C CA . ILE A 1 157 ? 75.475 10.489 -23.828 1.00 53.00 157 ILE A CA 1
ATOM 1272 C C . ILE A 1 157 ? 76.082 9.790 -25.053 1.00 53.00 157 ILE A C 1
ATOM 1274 O O . ILE A 1 157 ? 77.220 10.072 -25.410 1.00 53.00 157 ILE A O 1
ATOM 1278 N N . ILE A 1 158 ? 75.295 8.985 -25.778 1.00 48.19 158 ILE A N 1
ATOM 1279 C CA . ILE A 1 158 ? 75.749 8.293 -27.000 1.00 48.19 158 ILE A CA 1
ATOM 1280 C C . ILE A 1 158 ? 76.138 9.288 -28.111 1.00 48.19 158 ILE A C 1
ATOM 1282 O O . ILE A 1 158 ? 77.059 9.029 -28.876 1.00 48.19 158 ILE A O 1
ATOM 1286 N N . ARG A 1 159 ? 75.487 10.457 -28.190 1.00 48.16 159 ARG A N 1
ATOM 1287 C CA . ARG A 1 159 ? 75.833 11.522 -29.155 1.00 48.16 159 ARG A CA 1
ATOM 1288 C C . ARG A 1 159 ? 77.095 12.316 -28.806 1.00 48.16 159 ARG A C 1
ATOM 1290 O O . ARG A 1 159 ? 77.540 13.095 -29.639 1.00 48.16 159 ARG A O 1
ATOM 1297 N N . LYS A 1 160 ? 77.630 12.177 -27.591 1.00 49.78 160 LYS A N 1
ATOM 1298 C CA . LYS A 1 160 ? 78.869 12.843 -27.156 1.00 49.78 160 LYS A CA 1
ATOM 1299 C C . LYS A 1 160 ? 80.102 11.937 -27.236 1.00 49.78 160 LYS A C 1
ATOM 1301 O O . LYS A 1 160 ? 81.204 12.434 -27.036 1.00 49.78 160 LYS A O 1
ATOM 1306 N N . GLU A 1 161 ? 79.916 10.646 -27.512 1.00 45.25 161 GLU A N 1
ATOM 1307 C CA . GLU A 1 161 ? 80.988 9.641 -27.618 1.00 45.25 161 GLU A CA 1
ATOM 1308 C C . GLU A 1 161 ? 81.246 9.160 -29.066 1.00 45.25 161 GLU A C 1
ATOM 1310 O O . GLU A 1 161 ? 82.018 8.223 -29.267 1.00 45.25 161 GLU A O 1
ATOM 1315 N N . VAL A 1 162 ? 80.643 9.810 -30.073 1.00 41.88 162 VAL A N 1
ATOM 1316 C CA . VAL A 1 162 ? 80.954 9.667 -31.514 1.00 41.88 162 VAL A CA 1
ATOM 1317 C C . VAL A 1 162 ? 81.493 10.992 -32.030 1.00 41.88 162 VAL A C 1
ATOM 1319 O O . VAL A 1 162 ? 82.488 10.964 -32.784 1.00 41.88 162 VAL A O 1
#

Sequence (162 aa):
MKIYCCGLVYSTQDPETYWCIETYHLKKPVDNIIGGKRVFKQIIYALCCKKNGCCKIEIHSYTKENGRLKLLYTQSIKGRGAISFLERTKDMRIRQPQCCPLKTYQYSKKIPWVYGKTLNSTTQVVRYIDESGNRQIFKAANPQGQKLQSEIIKSEIIRKEV